Protein AF-A0A6I6JNW6-F1 (afdb_monomer_lite)

Radius of gyration: 13.55 Å; chains: 1; bounding box: 36×22×39 Å

Secondary structure (DSSP, 8-state):
----S-----THHHH--TTT-SGGGBTTEETTTTEETTBTT---HHHHHTSS---SPPTT-SS-----B-

pLDDT: mean 85.86, std 16.1, range [42.19, 97.94]

Organism: NCBI:txid2681766

Sequence (70 aa):
MKNNPENTLDDRHEGLNLYKSSCPKCKYYTWGKYSCEAFPTGIPDLILSGEDLHY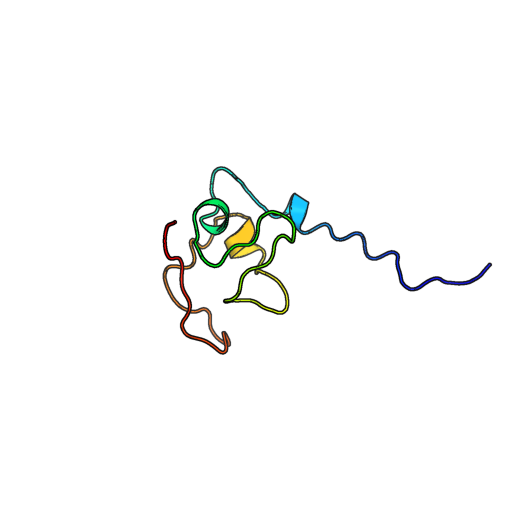KPLDGQKNSLVFNPN

Foldseek 3Di:
DDDDPPPPPPCLVVLADPVQALQVFAPQHDPVVRDGPQCNPHDDSCRRNNVDNFPARDVPRPDGDGGDGD

Structure (mmCIF, N/CA/C/O backbone):
data_AF-A0A6I6JNW6-F1
#
_entry.id   AF-A0A6I6JNW6-F1
#
loop_
_atom_site.group_PDB
_atom_site.id
_atom_site.type_symbol
_atom_site.label_atom_id
_atom_site.label_alt_id
_atom_site.label_comp_id
_atom_site.label_asym_id
_atom_site.label_entity_id
_atom_site.label_seq_id
_atom_site.pdbx_PDB_ins_code
_atom_site.Cartn_x
_atom_site.Cartn_y
_atom_site.Cartn_z
_atom_site.occupancy
_atom_site.B_iso_or_equiv
_atom_site.auth_seq_id
_atom_site.auth_comp_id
_atom_site.auth_asym_id
_atom_site.auth_atom_id
_atom_site.pdbx_PDB_model_num
ATOM 1 N N . MET A 1 1 ? 23.351 -12.345 28.857 1.00 42.19 1 MET A N 1
ATOM 2 C CA . MET A 1 1 ? 23.258 -11.261 27.852 1.00 42.19 1 MET A CA 1
ATOM 3 C C . MET A 1 1 ? 21.780 -10.984 27.627 1.00 42.19 1 MET A C 1
ATOM 5 O O . MET A 1 1 ? 21.010 -11.932 27.615 1.00 42.19 1 MET A O 1
ATOM 9 N N . LYS A 1 2 ? 21.376 -9.712 27.639 1.00 42.75 2 LYS A N 1
ATOM 10 C CA . LYS A 1 2 ? 19.975 -9.270 27.726 1.00 42.75 2 LYS A CA 1
ATOM 11 C C . LYS A 1 2 ? 19.247 -9.562 26.405 1.00 42.75 2 LYS A C 1
ATOM 13 O O . LYS A 1 2 ? 19.739 -9.153 25.361 1.00 42.75 2 LYS A O 1
ATOM 18 N N . ASN A 1 3 ? 18.096 -10.234 26.460 1.00 47.34 3 ASN A N 1
ATOM 19 C CA . ASN A 1 3 ? 17.184 -10.348 25.320 1.00 47.34 3 ASN A CA 1
ATOM 20 C C . ASN A 1 3 ? 16.595 -8.956 25.056 1.00 47.34 3 ASN A C 1
ATOM 22 O O . ASN A 1 3 ? 15.789 -8.475 25.851 1.00 47.34 3 ASN A O 1
ATOM 26 N N . ASN A 1 4 ? 17.060 -8.287 24.000 1.00 54.09 4 ASN A N 1
ATOM 27 C CA . ASN A 1 4 ? 16.551 -6.987 23.577 1.00 54.09 4 ASN A CA 1
ATOM 28 C C . ASN A 1 4 ? 15.376 -7.213 22.606 1.00 54.09 4 ASN A C 1
ATOM 30 O O . ASN A 1 4 ? 15.596 -7.83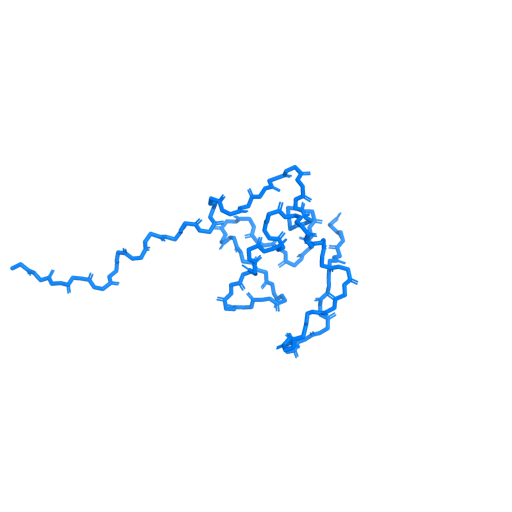2 21.567 1.00 54.09 4 ASN A O 1
ATOM 34 N N . PRO A 1 5 ? 14.150 -6.750 22.900 1.00 52.66 5 PRO A N 1
ATOM 35 C CA . PRO A 1 5 ? 12.994 -6.938 22.016 1.00 52.66 5 PRO A CA 1
ATOM 36 C C . PRO A 1 5 ? 13.040 -6.093 20.725 1.00 52.66 5 PRO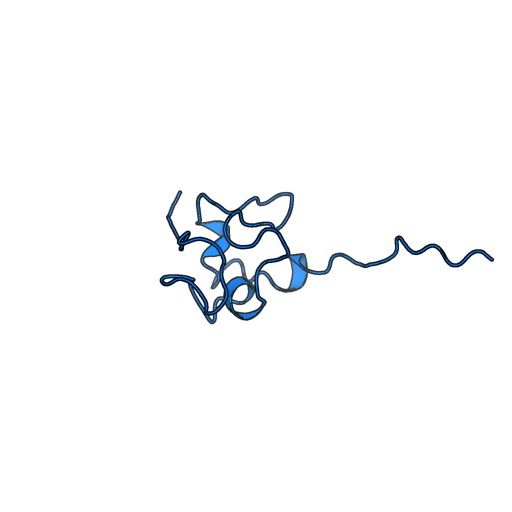 A C 1
ATOM 38 O O . PRO A 1 5 ? 12.126 -6.179 19.913 1.00 52.66 5 PRO A O 1
ATOM 41 N N . GLU A 1 6 ? 14.094 -5.302 20.497 1.00 53.25 6 GLU A N 1
ATOM 42 C CA . GLU A 1 6 ? 14.216 -4.379 19.357 1.00 53.25 6 GLU A CA 1
ATOM 43 C C . GLU A 1 6 ? 14.997 -4.956 18.167 1.00 53.25 6 GLU A C 1
ATOM 45 O O . GLU A 1 6 ? 15.836 -4.280 17.579 1.00 53.25 6 GLU A O 1
ATOM 50 N N . ASN A 1 7 ? 14.766 -6.220 17.816 1.00 53.78 7 ASN A N 1
ATOM 51 C CA . ASN A 1 7 ? 15.385 -6.825 16.631 1.00 53.78 7 ASN A CA 1
ATOM 52 C C . ASN A 1 7 ? 14.352 -7.475 15.705 1.00 53.78 7 ASN A C 1
ATOM 54 O O . ASN A 1 7 ? 14.601 -8.532 15.125 1.00 53.78 7 ASN A O 1
ATOM 58 N N . THR A 1 8 ? 13.177 -6.854 15.584 1.00 56.59 8 THR A N 1
ATOM 59 C CA . THR A 1 8 ? 12.290 -7.123 14.453 1.00 56.59 8 THR A CA 1
ATOM 60 C C . THR A 1 8 ? 12.920 -6.452 13.239 1.00 56.59 8 THR A C 1
ATOM 62 O O . THR A 1 8 ? 12.920 -5.230 13.117 1.00 56.59 8 THR A O 1
ATOM 65 N N . LEU A 1 9 ? 13.562 -7.251 12.387 1.00 58.09 9 LEU A N 1
ATOM 66 C CA . LEU A 1 9 ? 13.960 -6.791 11.064 1.00 58.09 9 LEU A CA 1
ATOM 67 C C . LEU A 1 9 ? 12.665 -6.388 10.350 1.00 58.09 9 LEU A C 1
ATOM 69 O O . LEU A 1 9 ? 11.758 -7.200 10.182 1.00 58.09 9 LEU A O 1
ATOM 73 N N . ASP A 1 10 ? 12.517 -5.097 10.062 1.00 58.19 10 ASP A N 1
ATOM 74 C CA . ASP A 1 10 ? 11.352 -4.575 9.357 1.00 58.19 10 ASP A CA 1
ATOM 75 C C . ASP A 1 10 ? 11.487 -4.898 7.863 1.00 58.19 10 ASP A C 1
ATOM 77 O O . ASP A 1 10 ? 11.772 -4.030 7.037 1.00 58.19 10 ASP A O 1
ATOM 81 N N . ASP A 1 11 ? 11.296 -6.171 7.516 1.00 60.84 11 ASP A N 1
ATOM 82 C CA . ASP A 1 11 ? 11.478 -6.720 6.163 1.00 60.84 11 ASP A CA 1
ATOM 83 C C . ASP A 1 11 ? 10.370 -6.283 5.184 1.00 60.84 11 ASP A C 1
ATOM 85 O O . ASP A 1 11 ? 10.239 -6.813 4.085 1.00 60.84 11 ASP A O 1
ATOM 89 N N . ARG A 1 12 ? 9.546 -5.287 5.537 1.00 60.97 12 ARG A N 1
ATOM 90 C CA . ARG A 1 12 ? 8.468 -4.777 4.669 1.00 60.97 12 ARG A CA 1
ATOM 91 C C . ARG A 1 12 ? 8.998 -4.160 3.371 1.00 60.97 12 ARG A C 1
ATOM 93 O O . ARG A 1 12 ? 8.262 -4.090 2.388 1.00 60.97 12 ARG A O 1
ATOM 100 N N . HIS A 1 13 ? 10.270 -3.753 3.353 1.00 62.31 13 HIS A N 1
ATOM 101 C CA . HIS A 1 13 ? 10.988 -3.409 2.123 1.00 62.31 13 HIS A CA 1
ATOM 102 C C . HIS A 1 13 ? 11.053 -4.582 1.130 1.00 62.31 13 HIS A C 1
ATOM 104 O O . HIS A 1 13 ? 10.951 -4.350 -0.072 1.00 62.31 13 HIS A O 1
ATOM 110 N N . GLU A 1 14 ? 11.192 -5.821 1.610 1.00 70.44 14 GLU A N 1
ATOM 111 C CA . GLU A 1 14 ? 11.359 -7.016 0.770 1.00 70.44 14 GLU A CA 1
ATOM 112 C C . GLU A 1 14 ? 10.049 -7.421 0.078 1.00 70.44 14 GLU A C 1
ATOM 114 O O . GLU A 1 14 ? 10.061 -7.980 -1.018 1.00 70.44 14 GLU A O 1
ATOM 119 N N . GLY A 1 15 ? 8.902 -7.105 0.688 1.00 78.00 15 GLY A N 1
ATOM 120 C CA . GLY A 1 15 ? 7.586 -7.411 0.122 1.00 78.00 15 GLY A CA 1
ATOM 121 C C . GLY A 1 15 ? 7.170 -6.485 -1.024 1.00 78.00 15 GLY A C 1
ATOM 122 O O . GLY A 1 15 ? 6.308 -6.848 -1.826 1.00 78.00 15 GLY A O 1
ATOM 123 N N . LEU A 1 16 ? 7.756 -5.286 -1.119 1.00 88.44 16 LEU A N 1
ATOM 124 C CA . LEU A 1 16 ? 7.334 -4.280 -2.089 1.00 88.44 16 LEU A CA 1
ATOM 125 C C . LEU A 1 16 ? 7.885 -4.566 -3.490 1.00 88.44 16 LEU A C 1
ATOM 127 O O . LEU A 1 16 ? 9.047 -4.306 -3.805 1.00 88.44 16 LEU A O 1
ATOM 131 N N . ASN A 1 17 ? 7.001 -4.963 -4.399 1.00 92.38 17 ASN A N 1
ATOM 132 C CA . ASN A 1 17 ? 7.324 -5.036 -5.814 1.00 92.38 17 ASN A CA 1
ATOM 133 C C . ASN A 1 17 ? 7.126 -3.672 -6.492 1.00 92.38 17 ASN A C 1
ATOM 135 O O . ASN A 1 17 ? 6.016 -3.320 -6.888 1.00 92.38 17 ASN A O 1
ATOM 139 N N . LEU A 1 18 ? 8.212 -2.922 -6.695 1.00 90.62 18 LEU A N 1
ATOM 140 C CA . LEU A 1 18 ? 8.178 -1.573 -7.286 1.00 90.62 18 LEU A CA 1
ATOM 141 C C . LEU A 1 18 ? 7.558 -1.495 -8.691 1.00 90.62 18 LEU A C 1
ATOM 143 O O . LEU A 1 18 ? 7.067 -0.439 -9.092 1.00 90.62 18 LEU A O 1
ATOM 147 N N . TYR A 1 19 ? 7.584 -2.596 -9.443 1.00 89.06 19 TYR A N 1
ATOM 148 C CA . TYR A 1 19 ? 7.086 -2.636 -10.818 1.00 89.06 19 TYR A CA 1
ATOM 149 C C . TYR A 1 19 ? 5.619 -3.063 -10.900 1.00 89.06 19 TYR A C 1
ATOM 151 O O . TYR A 1 19 ? 4.902 -2.600 -11.789 1.00 89.06 19 TYR A O 1
ATOM 159 N N . LYS A 1 20 ? 5.176 -3.938 -9.988 1.00 95.75 20 LYS A N 1
ATOM 160 C CA . LYS A 1 20 ? 3.818 -4.503 -9.986 1.00 95.75 20 LYS A CA 1
ATOM 161 C C . LYS A 1 20 ? 2.874 -3.813 -9.009 1.00 95.75 20 LYS A C 1
ATOM 163 O O . LYS A 1 20 ? 1.710 -3.623 -9.341 1.00 95.75 20 LYS A O 1
ATOM 168 N N . SER A 1 21 ? 3.359 -3.435 -7.830 1.00 95.50 21 SER A N 1
ATOM 169 C CA . SER A 1 21 ? 2.531 -2.817 -6.799 1.00 95.50 21 SER A CA 1
ATOM 170 C C . SER A 1 21 ? 2.034 -1.438 -7.218 1.00 95.50 21 SER A C 1
ATOM 172 O O . SER A 1 21 ? 2.727 -0.664 -7.888 1.00 95.50 21 SER A O 1
ATOM 174 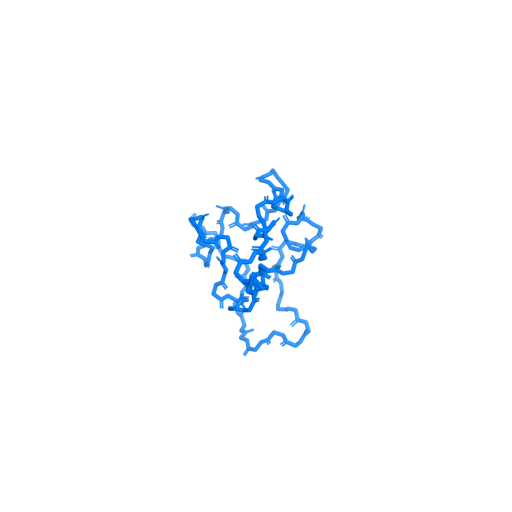N N . SER A 1 22 ? 0.825 -1.105 -6.773 1.00 96.62 22 SER A N 1
ATOM 175 C CA . SER A 1 22 ? 0.259 0.234 -6.901 1.00 96.62 22 SER A CA 1
ATOM 176 C C . SER A 1 22 ? 0.732 1.183 -5.789 1.00 96.62 22 SER A C 1
ATOM 178 O O . SER A 1 22 ? 0.652 2.401 -5.967 1.00 96.62 22 SER A O 1
ATOM 180 N N . CYS A 1 23 ? 1.292 0.665 -4.682 1.00 96.19 23 CYS A N 1
ATOM 181 C CA . CYS A 1 23 ? 1.740 1.465 -3.534 1.00 96.19 23 CYS A CA 1
ATOM 182 C C . CYS A 1 23 ? 2.702 2.607 -3.909 1.00 96.19 23 CYS A C 1
ATOM 184 O O . CYS A 1 23 ? 2.399 3.744 -3.554 1.00 96.19 23 CYS A O 1
ATOM 186 N N . PRO A 1 24 ? 3.778 2.387 -4.695 1.00 94.81 24 PRO A N 1
ATOM 187 C CA . PRO A 1 24 ? 4.718 3.435 -5.114 1.00 94.81 24 PRO A CA 1
ATOM 188 C C . PRO A 1 24 ? 4.070 4.659 -5.779 1.00 94.81 24 PRO A C 1
ATOM 190 O O . PRO A 1 24 ? 4.631 5.754 -5.764 1.00 94.81 24 PRO A O 1
ATOM 193 N N . LYS A 1 25 ? 2.898 4.452 -6.391 1.00 95.94 25 LYS A N 1
ATOM 194 C CA . LYS A 1 25 ? 2.159 5.431 -7.197 1.00 95.94 25 LYS A CA 1
ATOM 195 C C . LYS A 1 25 ? 0.976 6.037 -6.438 1.00 95.94 25 LYS A C 1
ATOM 197 O O . LYS A 1 25 ? 0.290 6.889 -6.988 1.00 95.94 25 LYS A O 1
ATOM 202 N N . CYS A 1 26 ? 0.705 5.577 -5.218 1.00 97.62 26 CYS A N 1
ATOM 203 C CA . CYS A 1 26 ? -0.467 5.959 -4.441 1.00 97.62 26 CYS A CA 1
ATOM 204 C C . CYS A 1 26 ? -0.173 7.159 -3.533 1.00 97.62 26 CYS A C 1
ATOM 206 O O . CYS A 1 26 ? 0.837 7.173 -2.829 1.00 97.62 26 CYS A O 1
ATOM 208 N N . LYS A 1 27 ? -1.094 8.123 -3.459 1.00 97.69 27 LYS A N 1
ATOM 209 C CA . LYS A 1 27 ? -0.962 9.312 -2.603 1.00 97.69 27 LYS A CA 1
ATOM 210 C C . LYS A 1 27 ? -0.976 9.043 -1.106 1.00 97.69 27 LYS A C 1
ATOM 212 O O . LYS A 1 27 ? -0.470 9.845 -0.334 1.00 97.69 27 LYS A O 1
ATOM 217 N N . TYR A 1 28 ? -1.541 7.909 -0.703 1.00 96.81 28 TYR A N 1
ATOM 218 C CA . TYR A 1 28 ? -1.603 7.491 0.697 1.00 96.81 28 TYR A CA 1
ATOM 219 C C . TYR A 1 28 ? -0.352 6.722 1.144 1.00 96.81 28 TYR A C 1
ATOM 221 O O . TYR A 1 28 ? -0.252 6.353 2.315 1.00 96.81 28 TYR A O 1
ATOM 229 N N . TYR A 1 29 ? 0.579 6.434 0.226 1.00 96.12 29 TYR A N 1
ATOM 230 C CA . TYR A 1 29 ? 1.786 5.663 0.501 1.00 96.12 29 TYR A CA 1
ATOM 231 C C . TYR A 1 29 ? 2.963 6.560 0.904 1.00 96.12 29 TYR A C 1
ATOM 233 O O . TYR A 1 29 ? 3.258 7.566 0.262 1.00 96.12 29 TYR A O 1
ATOM 241 N N . THR A 1 30 ? 3.677 6.166 1.959 1.00 94.25 30 THR A N 1
ATOM 242 C CA . THR A 1 30 ? 4.855 6.873 2.478 1.00 94.25 30 THR A CA 1
ATOM 243 C C . THR A 1 30 ? 6.123 6.057 2.233 1.00 94.25 30 THR A C 1
ATOM 245 O O . THR A 1 30 ? 6.430 5.134 2.987 1.00 94.25 30 THR A O 1
ATOM 248 N N . TRP A 1 31 ? 6.904 6.447 1.223 1.00 88.31 31 TRP A N 1
ATOM 249 C CA . TRP A 1 31 ? 8.123 5.752 0.787 1.00 88.31 31 TRP A CA 1
ATOM 250 C C . TRP A 1 31 ? 9.158 5.493 1.883 1.00 88.31 31 TRP A C 1
ATOM 252 O O . TRP A 1 31 ? 9.680 4.395 1.966 1.00 88.31 31 TRP A O 1
ATOM 262 N N . GLY A 1 32 ? 9.441 6.466 2.753 1.00 84.62 32 GLY A N 1
ATOM 263 C CA . GLY A 1 32 ? 10.465 6.298 3.796 1.00 84.62 32 GLY A CA 1
ATOM 264 C C . GLY A 1 32 ? 10.059 5.374 4.949 1.00 84.62 32 GLY A C 1
ATOM 265 O O . GLY A 1 32 ? 10.904 5.006 5.757 1.00 84.62 32 GLY A O 1
ATOM 266 N N . LYS A 1 33 ? 8.769 5.030 5.055 1.00 86.56 33 LYS A N 1
ATOM 267 C CA . LYS A 1 33 ? 8.209 4.227 6.154 1.00 86.56 33 LYS A CA 1
ATOM 268 C C . LYS A 1 33 ? 7.551 2.931 5.687 1.00 86.56 33 LYS A C 1
ATOM 270 O O . LYS A 1 33 ? 7.115 2.159 6.533 1.00 86.56 33 LYS A O 1
ATOM 275 N N . TYR A 1 34 ? 7.426 2.728 4.372 1.00 87.50 34 TYR A N 1
ATOM 276 C CA . TYR A 1 34 ? 6.719 1.592 3.771 1.00 87.50 34 TYR A CA 1
ATOM 277 C C . TYR A 1 34 ? 5.312 1.417 4.359 1.00 87.50 34 TYR A C 1
ATOM 279 O O . TYR A 1 34 ? 4.832 0.313 4.605 1.00 87.50 34 TYR A O 1
ATOM 287 N N . SER A 1 35 ? 4.653 2.549 4.623 1.00 92.75 35 SER A N 1
ATOM 288 C CA . SER A 1 35 ? 3.367 2.625 5.314 1.00 92.75 35 SER A CA 1
ATOM 289 C C . SER A 1 35 ? 2.306 3.271 4.435 1.00 92.75 35 SER A C 1
ATOM 291 O O . SER A 1 35 ? 2.615 4.136 3.616 1.00 92.75 35 SER A O 1
ATOM 293 N N . CYS A 1 36 ? 1.046 2.899 4.646 1.00 95.38 36 CYS A N 1
ATOM 294 C CA . CYS A 1 36 ? -0.101 3.467 3.947 1.00 95.38 36 CYS A CA 1
ATOM 295 C C . CYS A 1 36 ? -1.161 3.917 4.956 1.00 95.38 36 CYS A C 1
ATOM 297 O O . CYS A 1 36 ? -1.442 3.186 5.905 1.00 95.38 36 CYS A O 1
ATOM 299 N N . GLU A 1 37 ? -1.795 5.070 4.733 1.00 96.00 37 GLU A N 1
ATOM 300 C CA . GLU A 1 37 ? -2.897 5.550 5.588 1.00 96.00 37 GLU A CA 1
ATOM 301 C C . GLU A 1 37 ? -4.091 4.583 5.623 1.00 96.00 37 GLU A C 1
ATOM 303 O O . GLU A 1 37 ? -4.778 4.472 6.639 1.00 96.00 37 GLU A O 1
ATOM 308 N N . ALA A 1 38 ? -4.316 3.835 4.535 1.00 96.25 38 ALA A N 1
ATOM 309 C CA . ALA A 1 38 ? -5.348 2.802 4.487 1.00 96.25 38 ALA A CA 1
ATOM 310 C C . ALA A 1 38 ? -5.070 1.650 5.471 1.00 96.25 38 ALA A C 1
ATOM 312 O O . ALA A 1 38 ? -6.010 1.051 5.996 1.00 96.25 38 ALA A O 1
ATOM 313 N N . PHE A 1 39 ? -3.790 1.389 5.761 1.00 94.50 39 PHE A N 1
ATOM 314 C CA . PHE A 1 39 ? -3.309 0.255 6.545 1.00 94.50 39 PHE A CA 1
ATOM 315 C C . PHE A 1 39 ? -2.326 0.706 7.641 1.00 94.50 39 PHE A C 1
ATOM 317 O O . PHE A 1 39 ? -1.123 0.441 7.552 1.00 94.50 39 PHE A O 1
ATOM 324 N N . PRO A 1 40 ? -2.812 1.368 8.710 1.00 90.56 40 PRO A N 1
ATOM 325 C CA . PRO A 1 40 ? -1.955 1.925 9.761 1.00 90.56 40 PRO A CA 1
ATOM 326 C C . PRO A 1 40 ? -1.160 0.864 10.539 1.00 90.56 40 PRO A C 1
ATOM 328 O O . PRO A 1 40 ? -0.165 1.191 11.177 1.00 90.56 40 PRO A O 1
ATOM 331 N N . THR A 1 41 ? -1.583 -0.402 10.492 1.00 89.38 41 THR A N 1
ATOM 332 C CA . THR A 1 41 ? -0.909 -1.537 11.142 1.00 89.38 41 THR A CA 1
ATOM 333 C C . THR A 1 41 ? 0.065 -2.283 10.227 1.00 89.38 41 THR A C 1
ATOM 335 O O . THR A 1 41 ? 0.753 -3.179 10.703 1.00 89.38 41 THR A O 1
ATOM 338 N N . GLY A 1 42 ? 0.135 -1.939 8.937 1.00 91.25 42 GLY A N 1
ATOM 339 C CA . GLY A 1 42 ? 0.968 -2.624 7.944 1.00 91.25 42 GLY A CA 1
ATOM 340 C C . GLY A 1 42 ? 0.189 -2.993 6.684 1.00 91.25 42 GLY A C 1
ATOM 341 O O . GLY A 1 42 ? -0.954 -3.441 6.763 1.00 91.25 42 GLY A O 1
ATOM 342 N N . ILE A 1 43 ? 0.813 -2.778 5.524 1.00 93.50 43 ILE A N 1
ATOM 343 C CA . ILE A 1 43 ? 0.222 -3.063 4.213 1.00 93.50 43 ILE A CA 1
ATOM 344 C C . ILE A 1 43 ? 0.253 -4.582 3.981 1.00 93.50 43 ILE A C 1
ATOM 346 O O . ILE A 1 43 ? 1.312 -5.177 4.169 1.00 93.50 43 ILE A O 1
ATOM 350 N N . P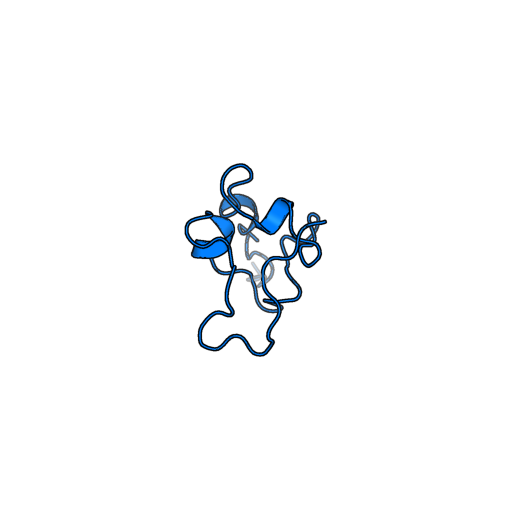RO A 1 44 ? -0.862 -5.212 3.573 1.00 93.69 44 PRO A N 1
ATOM 351 C CA . PRO A 1 44 ? -0.889 -6.637 3.253 1.00 93.69 44 PRO A CA 1
ATOM 352 C C . PRO A 1 44 ? 0.086 -7.023 2.137 1.00 93.69 44 PRO A C 1
ATOM 354 O O . PRO A 1 44 ? 0.205 -6.306 1.140 1.00 93.69 44 PRO A O 1
ATOM 357 N N . ASP A 1 45 ? 0.690 -8.207 2.254 1.00 92.56 45 ASP A N 1
ATOM 358 C CA . ASP A 1 45 ? 1.667 -8.723 1.285 1.00 92.56 45 ASP A CA 1
ATOM 359 C C . ASP A 1 45 ? 1.109 -8.795 -0.137 1.00 92.56 45 ASP A C 1
ATOM 361 O O . ASP A 1 45 ? 1.799 -8.416 -1.071 1.00 92.56 45 ASP A O 1
ATOM 365 N N . LEU A 1 46 ? -0.162 -9.178 -0.308 1.00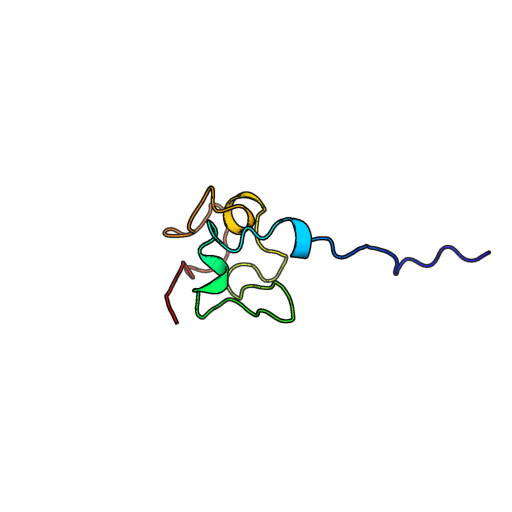 94.25 46 LEU A N 1
ATOM 366 C CA . LEU A 1 46 ? -0.827 -9.221 -1.620 1.00 94.25 46 LEU A CA 1
ATOM 367 C C . LEU A 1 46 ? -0.859 -7.847 -2.313 1.00 94.25 46 LEU A C 1
ATOM 369 O O . LEU A 1 46 ? -0.814 -7.764 -3.539 1.00 94.25 46 LEU A O 1
ATOM 373 N N . ILE A 1 47 ? -0.922 -6.759 -1.538 1.00 95.69 47 ILE A N 1
ATOM 374 C CA . ILE A 1 47 ? -0.893 -5.390 -2.067 1.00 95.69 47 ILE A CA 1
ATOM 375 C C . ILE A 1 47 ? 0.554 -4.946 -2.335 1.00 95.69 47 ILE A C 1
ATOM 377 O O . ILE A 1 47 ? 0.848 -4.334 -3.370 1.00 95.69 47 ILE A O 1
ATOM 381 N N . LEU A 1 48 ? 1.483 -5.274 -1.431 1.00 94.38 48 LEU A N 1
ATOM 382 C CA . LEU A 1 48 ? 2.909 -4.981 -1.607 1.00 94.38 48 LEU A CA 1
ATOM 383 C C . LEU A 1 48 ? 3.516 -5.744 -2.796 1.00 94.38 48 LEU A C 1
ATOM 385 O O . LEU A 1 48 ? 4.293 -5.163 -3.552 1.00 94.38 48 LEU A O 1
ATOM 389 N N . SER A 1 49 ? 3.113 -6.995 -3.027 1.00 94.31 49 SER A N 1
ATOM 390 C CA . SER A 1 49 ? 3.560 -7.828 -4.150 1.00 94.31 49 SER A CA 1
ATOM 391 C C . SER A 1 49 ? 2.977 -7.370 -5.493 1.00 94.31 49 SER A C 1
ATOM 393 O O . SER A 1 49 ? 3.564 -7.621 -6.553 1.00 94.31 49 SER A O 1
ATOM 395 N N . GLY A 1 50 ? 1.840 -6.666 -5.453 1.00 95.00 50 GLY A N 1
ATOM 396 C CA . GLY A 1 50 ? 1.072 -6.235 -6.619 1.00 95.00 50 GLY A CA 1
ATOM 397 C C . GLY A 1 50 ? 0.110 -7.291 -7.168 1.00 95.00 50 GLY A C 1
ATOM 398 O O . GLY A 1 50 ? -0.360 -7.138 -8.295 1.00 95.00 50 GLY A O 1
ATOM 399 N N . GLU A 1 51 ? -0.178 -8.353 -6.413 1.00 96.69 51 GLU A N 1
ATOM 400 C CA . GLU A 1 51 ? -1.255 -9.305 -6.732 1.00 96.69 51 GLU A CA 1
ATOM 401 C C . GLU A 1 51 ? -2.646 -8.675 -6.573 1.00 96.69 51 GLU A C 1
ATOM 403 O O . GLU A 1 51 ? -3.555 -8.976 -7.347 1.00 96.69 51 GLU A O 1
ATOM 408 N N . ASP A 1 52 ? -2.793 -7.752 -5.622 1.00 96.56 52 ASP A N 1
ATOM 409 C CA . ASP A 1 52 ? -3.945 -6.865 -5.482 1.00 96.56 52 ASP A CA 1
ATOM 410 C C . ASP A 1 52 ? -3.493 -5.405 -5.635 1.00 96.56 52 ASP A C 1
ATOM 412 O O . ASP A 1 52 ? -2.602 -4.921 -4.943 1.00 96.56 52 ASP A O 1
ATOM 416 N N . LEU A 1 53 ? -4.118 -4.674 -6.556 1.00 97.31 53 LEU A N 1
ATOM 417 C CA . LEU A 1 53 ? -3.795 -3.269 -6.822 1.00 97.31 53 LEU A CA 1
ATOM 418 C C . LEU A 1 53 ? -4.554 -2.292 -5.913 1.00 97.31 53 LEU A C 1
ATOM 420 O O . LEU A 1 53 ? -4.385 -1.078 -6.056 1.00 97.31 53 LEU A O 1
ATOM 424 N N . HIS A 1 54 ? -5.348 -2.807 -4.970 1.00 97.50 54 HIS A N 1
ATOM 425 C CA . HIS A 1 54 ? -6.120 -2.063 -3.975 1.00 97.50 54 HIS A CA 1
ATOM 426 C C . HIS A 1 54 ? -7.160 -1.113 -4.589 1.00 97.50 54 HIS A C 1
ATOM 428 O O . HIS A 1 54 ? -7.341 0.011 -4.136 1.00 97.50 54 HIS A O 1
ATOM 434 N N . TYR A 1 55 ? -7.875 -1.555 -5.631 1.00 97.75 55 TYR A N 1
ATOM 435 C CA . TYR A 1 55 ? -8.956 -0.770 -6.261 1.00 97.75 55 TYR A CA 1
ATOM 436 C C . TYR A 1 55 ? -10.287 -0.799 -5.499 1.00 97.75 55 TYR A C 1
ATOM 438 O O . TYR A 1 55 ? -11.217 -0.066 -5.834 1.00 97.75 55 TYR A O 1
ATOM 446 N N . LYS A 1 56 ? -10.389 -1.644 -4.475 1.00 97.31 56 LYS A N 1
ATOM 447 C CA . LYS A 1 56 ? -11.538 -1.756 -3.575 1.00 97.31 56 LYS A CA 1
ATOM 448 C C . LYS A 1 56 ? -11.043 -1.909 -2.133 1.00 97.31 56 LYS A C 1
ATOM 450 O O . LYS A 1 56 ? -9.930 -2.408 -1.949 1.00 97.31 56 LYS A O 1
ATOM 455 N N . PRO A 1 57 ? -11.832 -1.512 -1.118 1.00 96.00 57 PRO A N 1
ATOM 456 C CA . PRO A 1 57 ? -11.483 -1.786 0.270 1.00 96.00 57 PRO A CA 1
ATOM 457 C C . PRO A 1 57 ? -11.367 -3.294 0.498 1.00 96.00 57 PRO A C 1
ATOM 459 O O . PRO A 1 57 ? -12.167 -4.063 -0.043 1.00 96.00 57 PRO A O 1
ATOM 462 N N . LEU A 1 58 ? -10.382 -3.711 1.292 1.00 94.12 58 LEU A N 1
ATOM 463 C CA . LEU A 1 58 ? -10.290 -5.099 1.738 1.00 94.12 58 LEU A CA 1
ATOM 464 C C . LEU A 1 58 ? -11.314 -5.386 2.838 1.00 94.12 58 LEU A C 1
ATOM 466 O O . LEU A 1 58 ? -11.680 -4.499 3.614 1.00 94.12 58 LEU A O 1
ATOM 470 N N . ASP A 1 59 ? -11.729 -6.646 2.948 1.00 90.25 59 ASP A N 1
ATOM 471 C CA . ASP A 1 59 ? -12.585 -7.086 4.047 1.00 90.25 59 ASP A CA 1
ATOM 472 C C . ASP A 1 59 ? -11.892 -6.818 5.391 1.00 90.25 59 ASP A C 1
ATOM 474 O O . ASP A 1 59 ? -10.740 -7.189 5.616 1.00 90.25 59 ASP A O 1
ATOM 478 N N . GLY A 1 60 ? -12.592 -6.122 6.289 1.00 85.00 60 GLY A N 1
ATOM 479 C CA . GLY A 1 60 ? -12.049 -5.718 7.588 1.00 85.00 60 GLY A CA 1
ATOM 480 C C . GLY A 1 60 ? -11.186 -4.449 7.572 1.00 85.00 60 GLY A C 1
ATOM 481 O O . GLY A 1 60 ? -10.755 -4.001 8.640 1.00 85.00 60 GLY A O 1
ATOM 482 N N . GLN A 1 61 ? -10.972 -3.813 6.414 1.00 91.75 61 GLN A N 1
ATOM 483 C CA . GLN A 1 61 ? -10.376 -2.479 6.354 1.00 91.75 61 GLN A CA 1
ATOM 484 C C . GLN A 1 61 ? -11.312 -1.460 7.031 1.00 91.75 61 GLN A C 1
ATOM 486 O O . GLN A 1 61 ? -12.488 -1.345 6.695 1.00 91.75 61 GLN A O 1
ATOM 491 N N . LYS A 1 62 ? -10.796 -0.702 8.008 1.00 92.50 62 LYS A N 1
ATOM 492 C CA . LYS A 1 62 ? -11.610 0.213 8.840 1.00 92.50 62 LYS A CA 1
ATOM 493 C C . LYS A 1 62 ? -12.022 1.513 8.143 1.00 92.50 62 LYS A C 1
ATOM 495 O O . LYS A 1 62 ? -12.848 2.252 8.667 1.00 92.50 62 LYS A O 1
ATOM 500 N N . ASN A 1 63 ? -11.405 1.824 7.011 1.00 94.12 63 ASN A N 1
ATOM 501 C CA . ASN A 1 63 ? -11.654 3.022 6.218 1.00 94.12 63 ASN A CA 1
ATOM 502 C C . ASN A 1 63 ? -11.966 2.619 4.769 1.00 94.12 63 ASN A C 1
ATOM 504 O O . ASN A 1 63 ? -11.799 1.465 4.388 1.00 94.12 63 ASN A O 1
ATOM 508 N N . SER A 1 64 ? -12.395 3.579 3.956 1.00 96.06 64 SER A N 1
ATOM 509 C CA . SER A 1 64 ? -12.708 3.385 2.536 1.00 96.06 64 SER A CA 1
ATOM 510 C C . SER A 1 64 ? -11.582 3.828 1.595 1.00 96.06 64 SER A C 1
ATOM 512 O O . SER A 1 64 ? -11.815 3.997 0.399 1.00 96.06 64 SER A O 1
ATOM 514 N N . LEU A 1 65 ? -10.370 4.056 2.117 1.00 97.75 65 LEU A N 1
ATOM 515 C CA . LEU A 1 65 ? -9.240 4.494 1.304 1.00 97.75 65 LEU A CA 1
ATOM 516 C C . LEU A 1 65 ? -8.808 3.360 0.379 1.00 97.75 65 LEU A C 1
ATOM 518 O O . LEU A 1 65 ? -8.489 2.262 0.820 1.00 97.75 65 LEU A O 1
ATOM 522 N N . VAL A 1 66 ? -8.785 3.641 -0.908 1.00 97.94 66 VAL A N 1
ATOM 523 C CA . VAL A 1 66 ? -8.316 2.730 -1.950 1.00 97.94 66 VAL A CA 1
ATOM 524 C C . VAL A 1 66 ? -7.191 3.406 -2.712 1.00 97.94 66 VAL A C 1
ATOM 526 O O . VAL A 1 66 ? -6.911 4.591 -2.489 1.00 97.94 66 VAL A O 1
ATOM 529 N N . PHE A 1 67 ? -6.548 2.669 -3.610 1.00 97.94 67 PHE A N 1
ATOM 530 C CA . PHE A 1 67 ? -5.554 3.226 -4.509 1.00 97.94 67 PHE A CA 1
ATOM 531 C C . PHE A 1 67 ? -6.038 4.544 -5.131 1.00 97.94 67 PHE A C 1
ATOM 533 O O . PHE A 1 67 ? -7.115 4.623 -5.726 1.00 97.94 67 PHE A O 1
ATOM 540 N N . ASN A 1 68 ? -5.217 5.583 -4.990 1.00 97.75 68 ASN A N 1
ATOM 541 C CA . ASN A 1 68 ? -5.459 6.896 -5.561 1.00 97.75 68 ASN A CA 1
ATOM 542 C C . ASN A 1 68 ? -4.120 7.456 -6.057 1.00 97.75 68 ASN A C 1
ATOM 544 O O . ASN A 1 68 ? -3.216 7.605 -5.231 1.00 97.75 68 ASN A O 1
ATOM 548 N N . PRO A 1 69 ? -3.956 7.697 -7.368 1.00 96.31 69 PRO A N 1
ATOM 549 C CA . PRO A 1 69 ? -2.675 8.100 -7.934 1.00 96.31 69 PRO A CA 1
ATOM 550 C C . PRO A 1 69 ? -2.192 9.456 -7.388 1.00 96.31 69 PRO A C 1
ATOM 552 O O . PRO A 1 69 ? -3.007 10.333 -7.096 1.00 96.31 69 PRO A O 1
ATOM 555 N N . ASN A 1 70 ? -0.869 9.598 -7.252 1.00 83.69 70 ASN A N 1
ATOM 556 C CA . ASN A 1 70 ? -0.177 10.881 -7.059 1.00 83.69 70 ASN A CA 1
ATOM 557 C C . ASN A 1 70 ? -0.084 11.692 -8.353 1.00 83.69 70 ASN A C 1
ATOM 559 O O . ASN A 1 70 ? 0.060 11.062 -9.427 1.00 83.69 70 ASN A O 1
#